Protein AF-A0A2V6VBC9-F1 (afdb_monomer_lite)

Foldseek 3Di:
DCPDQDQKEKEADFKAAADDDPPDDPQQCLCPPPDGMATAPRVLRVLLCVVCVVVPDPYHYDHHDHHGCQPVVVQCVVAPPHRGPHDIDMDGRPDDPPHDDPLVVVSSVVSSVVSCVVDPDDDDDDDGDDDAADPPVRVVQHPHGDVVVVVVVVVCVVVVVPDDPPD

pLDDT: mean 88.8, std 13.04, range [34.94, 98.56]

Structure (mmCIF, N/CA/C/O backbone):
data_AF-A0A2V6VBC9-F1
#
_entry.id   AF-A0A2V6VBC9-F1
#
loop_
_atom_site.group_PDB
_atom_site.id
_atom_site.type_symbol
_atom_site.label_atom_id
_atom_site.label_alt_id
_atom_site.label_comp_id
_atom_site.label_asym_id
_atom_site.label_entity_id
_atom_site.label_seq_id
_atom_site.pdbx_PDB_ins_code
_atom_site.Cartn_x
_atom_site.Cartn_y
_atom_site.Cartn_z
_atom_site.occupancy
_atom_site.B_iso_or_equiv
_atom_site.auth_seq_id
_atom_site.auth_comp_id
_atom_site.auth_asym_id
_atom_site.auth_atom_id
_atom_site.pdbx_PDB_model_num
ATOM 1 N N . SER A 1 1 ? 17.723 3.226 3.557 1.00 45.56 1 SER A N 1
ATOM 2 C CA . SER A 1 1 ? 18.359 1.964 3.155 1.00 45.56 1 SER A CA 1
ATOM 3 C C . SER A 1 1 ? 17.272 0.922 2.944 1.00 45.56 1 SER A C 1
ATOM 5 O O . SER A 1 1 ? 16.311 0.888 3.706 1.00 45.56 1 SER A O 1
ATOM 7 N N . PHE A 1 2 ? 17.362 0.129 1.876 1.00 56.44 2 PHE A N 1
ATOM 8 C CA . PHE A 1 2 ? 16.476 -1.019 1.647 1.00 56.44 2 PHE A CA 1
ATOM 9 C C . PHE A 1 2 ? 17.127 -2.270 2.246 1.00 56.44 2 PHE A C 1
ATOM 11 O O . PHE A 1 2 ? 17.527 -3.177 1.525 1.00 56.44 2 PHE A O 1
ATOM 18 N N . ASP A 1 3 ? 17.289 -2.294 3.571 1.00 75.56 3 ASP A N 1
ATOM 19 C CA . ASP A 1 3 ? 17.976 -3.404 4.256 1.00 75.56 3 ASP A CA 1
ATOM 20 C C . ASP A 1 3 ? 17.108 -4.673 4.320 1.00 75.56 3 ASP A C 1
ATOM 22 O O . ASP A 1 3 ? 17.609 -5.775 4.530 1.00 75.56 3 ASP A O 1
ATOM 26 N N . ALA A 1 4 ? 15.798 -4.526 4.103 1.00 84.12 4 ALA A N 1
ATOM 27 C CA . ALA A 1 4 ? 14.847 -5.618 3.967 1.00 84.12 4 ALA A CA 1
ATOM 28 C C . ALA A 1 4 ? 13.796 -5.270 2.905 1.00 84.12 4 ALA A C 1
ATOM 30 O O . ALA A 1 4 ? 13.238 -4.172 2.915 1.00 84.12 4 ALA A O 1
ATOM 31 N N . VAL A 1 5 ? 13.505 -6.220 2.012 1.00 89.94 5 VAL A N 1
ATOM 32 C CA . VAL A 1 5 ? 12.533 -6.057 0.916 1.00 89.94 5 VAL A CA 1
ATOM 33 C C . VAL A 1 5 ? 11.477 -7.169 1.001 1.00 89.94 5 VAL A C 1
ATOM 35 O O . VAL A 1 5 ? 11.545 -8.156 0.268 1.00 89.94 5 VAL A O 1
ATOM 38 N N . PRO A 1 6 ? 10.526 -7.077 1.947 1.00 93.88 6 PRO A N 1
ATOM 39 C CA . PRO A 1 6 ? 9.457 -8.063 2.082 1.00 93.88 6 PRO A CA 1
ATOM 40 C C . PRO A 1 6 ? 8.500 -8.013 0.888 1.00 93.88 6 PRO A C 1
ATOM 42 O O . PRO A 1 6 ? 8.216 -6.940 0.361 1.00 93.88 6 PRO A O 1
ATOM 45 N N . ALA A 1 7 ? 7.938 -9.162 0.501 1.00 95.88 7 ALA A N 1
ATOM 46 C CA . ALA A 1 7 ? 6.980 -9.225 -0.604 1.00 95.88 7 ALA A CA 1
ATOM 47 C C . ALA A 1 7 ? 5.731 -8.358 -0.353 1.00 95.88 7 ALA A C 1
ATOM 49 O O . ALA A 1 7 ? 5.266 -7.669 -1.259 1.00 95.88 7 ALA A O 1
ATOM 50 N N . LEU A 1 8 ? 5.207 -8.400 0.877 1.00 97.06 8 LEU A N 1
ATOM 51 C CA . LEU A 1 8 ? 4.023 -7.678 1.345 1.00 97.06 8 LEU A CA 1
ATOM 52 C C . LEU A 1 8 ? 4.282 -7.217 2.787 1.00 97.06 8 LEU A C 1
ATOM 54 O O . LEU A 1 8 ? 4.705 -8.027 3.617 1.00 97.06 8 LEU A O 1
ATOM 58 N N . CYS A 1 9 ? 4.067 -5.937 3.095 1.00 96.81 9 CYS A N 1
ATOM 59 C CA . CYS A 1 9 ? 4.416 -5.373 4.403 1.00 96.81 9 CYS A CA 1
ATOM 60 C C . CYS A 1 9 ? 3.429 -4.304 4.869 1.00 96.81 9 CYS A C 1
ATOM 62 O O . CYS A 1 9 ? 3.120 -3.393 4.112 1.00 96.81 9 CYS A O 1
ATOM 64 N N . GLY A 1 10 ? 2.999 -4.359 6.131 1.00 97.25 10 GLY A N 1
ATOM 65 C CA . GLY A 1 10 ? 2.172 -3.328 6.766 1.00 97.25 10 GLY A CA 1
ATOM 66 C C . GLY A 1 10 ? 2.965 -2.400 7.694 1.00 97.25 10 GLY A C 1
ATOM 67 O O . GLY A 1 10 ? 3.912 -2.825 8.364 1.00 97.25 10 GLY A O 1
ATOM 68 N N . ARG A 1 11 ? 2.572 -1.122 7.775 1.00 96.31 11 ARG A N 1
ATOM 69 C CA . ARG A 1 11 ? 3.070 -0.192 8.806 1.00 96.31 11 ARG A CA 1
ATOM 70 C C . ARG A 1 11 ? 2.278 -0.368 10.100 1.00 96.31 11 ARG A C 1
ATOM 72 O O . ARG A 1 11 ? 1.061 -0.231 10.086 1.00 96.31 11 ARG A O 1
ATOM 79 N N . VAL A 1 12 ? 2.971 -0.558 11.219 1.00 95.56 12 VAL A N 1
ATOM 80 C CA . VAL A 1 12 ? 2.365 -0.675 12.565 1.00 95.56 12 VAL A CA 1
ATOM 81 C C . VAL A 1 12 ? 2.749 0.489 13.482 1.00 95.56 12 VAL A C 1
ATOM 83 O O . VAL A 1 12 ? 3.687 1.226 13.200 1.00 95.56 12 VAL A O 1
ATOM 86 N N . GLY A 1 13 ? 2.065 0.700 14.602 1.00 95.94 13 GLY A N 1
ATOM 87 C CA . GLY A 1 13 ? 2.270 1.894 15.426 1.00 95.94 13 GLY A CA 1
ATOM 88 C C . GLY A 1 13 ? 1.303 3.027 15.087 1.00 95.94 13 GLY A C 1
ATOM 89 O O . GLY A 1 13 ? 0.583 2.994 14.097 1.00 95.94 13 GLY A O 1
ATOM 90 N N . ARG A 1 14 ? 1.308 4.070 15.920 1.00 96.62 14 ARG A N 1
ATOM 91 C CA . ARG A 1 14 ? 0.307 5.156 15.882 1.00 96.62 14 ARG A CA 1
ATOM 92 C C . ARG A 1 14 ? 0.598 6.283 14.899 1.00 96.62 14 ARG A C 1
ATOM 94 O O . ARG A 1 14 ? -0.250 7.140 14.657 1.00 96.62 14 ARG A O 1
ATOM 101 N N . SER A 1 15 ? 1.818 6.343 14.376 1.00 96.50 15 SER A N 1
ATOM 102 C CA . SER A 1 15 ? 2.204 7.369 13.412 1.00 96.50 15 SER A CA 1
ATOM 103 C C . SER A 1 15 ? 3.404 6.950 12.580 1.00 96.50 15 SER A C 1
ATOM 105 O O . SER A 1 15 ? 4.240 6.157 13.017 1.00 96.50 15 SER A O 1
ATOM 107 N N . VAL A 1 16 ? 3.521 7.548 11.400 1.00 95.88 16 VAL A N 1
ATOM 108 C CA . VAL A 1 16 ? 4.605 7.302 10.452 1.00 95.88 16 VAL A CA 1
ATOM 109 C C . VAL A 1 16 ? 5.195 8.621 9.977 1.00 95.88 16 VAL A C 1
ATOM 111 O O . VAL A 1 16 ? 4.476 9.605 9.815 1.00 95.88 16 VAL A O 1
ATOM 114 N N . LYS A 1 17 ? 6.517 8.654 9.804 1.00 94.56 17 LYS A N 1
ATOM 115 C CA . LYS A 1 17 ? 7.214 9.813 9.248 1.00 94.56 17 LYS A CA 1
ATOM 116 C C . LYS A 1 17 ? 7.177 9.757 7.724 1.00 94.56 17 LYS A C 1
ATOM 118 O O . LYS A 1 17 ? 7.267 8.664 7.163 1.00 94.56 17 LYS A O 1
ATOM 123 N N . ARG A 1 18 ? 7.113 10.909 7.060 1.00 92.38 18 ARG A N 1
ATOM 124 C CA . ARG A 1 18 ? 7.494 10.971 5.646 1.00 92.38 18 ARG A CA 1
ATOM 125 C C . ARG A 1 18 ? 8.981 10.669 5.498 1.00 92.38 18 ARG A C 1
ATOM 127 O O . ARG A 1 18 ? 9.761 10.851 6.436 1.00 92.38 18 ARG A O 1
ATOM 134 N N . MET A 1 19 ? 9.366 10.222 4.319 1.00 88.75 19 MET A N 1
ATOM 135 C CA . MET A 1 19 ? 10.758 10.059 3.963 1.00 88.75 19 MET A CA 1
ATOM 136 C C . MET A 1 19 ? 11.418 11.439 3.862 1.00 88.75 19 MET A C 1
ATOM 138 O O . MET A 1 19 ? 10.831 12.395 3.349 1.00 88.75 19 MET A O 1
ATOM 142 N N . VAL A 1 20 ? 12.628 11.532 4.404 1.00 80.12 20 VAL A N 1
ATOM 143 C CA . VAL A 1 20 ? 13.529 12.677 4.271 1.00 80.12 20 VAL A CA 1
ATOM 144 C C . VAL A 1 20 ? 14.830 12.096 3.733 1.00 80.12 20 VAL A C 1
ATOM 146 O O . VAL A 1 20 ? 15.374 11.175 4.343 1.00 80.12 20 VAL A O 1
ATOM 149 N N . GLN A 1 21 ? 15.279 12.565 2.574 1.00 67.44 21 GLN A N 1
ATOM 150 C CA . GLN A 1 21 ? 16.561 12.186 1.986 1.00 67.44 21 GLN A CA 1
ATOM 151 C C . GLN A 1 21 ? 17.348 13.461 1.697 1.00 67.44 21 GLN A C 1
ATOM 153 O O . GLN A 1 21 ? 16.812 14.377 1.077 1.00 67.44 21 GLN A O 1
ATOM 158 N N . ASP A 1 22 ? 18.599 13.512 2.152 1.00 56.56 22 ASP A N 1
ATOM 159 C CA . ASP A 1 22 ? 19.458 14.693 2.001 1.00 56.56 22 ASP A CA 1
ATOM 160 C C . ASP A 1 22 ? 19.948 14.883 0.544 1.00 56.56 22 ASP A C 1
ATOM 162 O O . ASP A 1 22 ? 20.203 16.012 0.133 1.00 56.56 22 ASP A O 1
ATOM 166 N N . ASP A 1 23 ? 19.975 13.807 -0.262 1.00 58.34 23 ASP A N 1
ATOM 167 C CA . ASP A 1 23 ? 20.439 13.777 -1.668 1.00 58.34 23 ASP A CA 1
ATOM 168 C C . ASP A 1 23 ? 19.334 13.359 -2.663 1.00 58.34 23 ASP A C 1
ATOM 170 O O . ASP A 1 23 ? 19.585 12.695 -3.673 1.00 58.34 23 ASP A O 1
ATOM 174 N N . ALA A 1 24 ? 18.077 13.670 -2.349 1.00 53.34 24 ALA A N 1
ATOM 175 C CA . ALA A 1 24 ? 16.939 13.107 -3.064 1.00 53.34 24 ALA A CA 1
ATOM 176 C C . ALA A 1 24 ? 16.912 13.508 -4.558 1.00 53.34 24 ALA A C 1
ATOM 178 O O . ALA A 1 24 ? 16.954 14.689 -4.912 1.00 53.34 24 ALA A O 1
ATOM 179 N N . ILE A 1 25 ? 16.811 12.513 -5.446 1.00 54.31 25 ILE A N 1
ATOM 180 C CA . ILE A 1 25 ? 16.550 12.712 -6.881 1.00 54.31 25 ILE A CA 1
ATOM 181 C C . ILE A 1 25 ? 15.160 13.376 -7.023 1.00 54.31 25 ILE A C 1
ATOM 183 O O . ILE A 1 25 ? 14.290 13.143 -6.188 1.00 54.31 25 ILE A O 1
ATOM 187 N N . GLU A 1 26 ? 14.945 14.193 -8.066 1.00 56.22 26 GLU A N 1
ATOM 188 C CA . GLU A 1 26 ? 13.768 15.061 -8.346 1.00 56.22 26 GLU A CA 1
ATOM 189 C C . GLU A 1 26 ? 12.371 14.563 -7.884 1.00 56.22 26 GLU A C 1
ATOM 191 O O . GLU A 1 26 ? 11.512 15.387 -7.578 1.00 56.22 26 GLU A O 1
ATOM 196 N N . PHE A 1 27 ? 12.125 13.253 -7.788 1.00 57.03 27 PHE A N 1
ATOM 197 C CA . PHE A 1 27 ? 10.855 12.673 -7.329 1.00 57.03 27 PHE A CA 1
ATOM 198 C C . PHE A 1 27 ? 10.489 12.994 -5.873 1.00 57.03 27 PHE A C 1
ATOM 200 O O . PHE A 1 27 ? 9.308 13.156 -5.569 1.00 57.03 27 PHE A O 1
ATOM 207 N N . ASP A 1 28 ? 11.460 13.136 -4.974 1.00 58.31 28 ASP A N 1
ATOM 208 C CA . ASP A 1 28 ? 11.163 13.341 -3.550 1.00 58.31 28 ASP A CA 1
ATOM 209 C C . ASP A 1 28 ? 10.961 14.816 -3.176 1.00 58.31 28 ASP A C 1
ATOM 211 O O . ASP A 1 28 ? 10.375 15.097 -2.130 1.00 58.31 28 ASP A O 1
ATOM 215 N N . ARG A 1 29 ? 11.304 15.765 -4.065 1.00 67.06 29 ARG A N 1
ATOM 216 C CA . ARG A 1 29 ? 10.859 17.169 -3.940 1.00 67.06 29 ARG A CA 1
ATOM 217 C C . ARG A 1 29 ? 9.339 17.296 -3.937 1.00 67.06 29 ARG A C 1
ATOM 219 O O . ARG A 1 29 ? 8.802 18.260 -3.403 1.00 67.06 29 ARG A O 1
ATOM 226 N N . ALA A 1 30 ? 8.624 16.307 -4.481 1.00 71.06 30 ALA A N 1
ATOM 227 C CA . ALA A 1 30 ? 7.168 16.243 -4.387 1.00 71.06 30 ALA A CA 1
ATOM 228 C C . ALA A 1 30 ? 6.658 16.165 -2.932 1.00 71.06 30 ALA A C 1
ATOM 230 O O . ALA A 1 30 ? 5.465 16.354 -2.693 1.00 71.06 30 ALA A O 1
ATOM 231 N N . LEU A 1 31 ? 7.540 15.875 -1.968 1.00 78.00 31 LEU A N 1
ATOM 232 C CA . LEU A 1 31 ? 7.230 15.837 -0.542 1.00 78.00 31 LEU A CA 1
ATOM 233 C C . LEU A 1 31 ? 7.523 17.157 0.184 1.00 78.00 31 LEU A C 1
ATOM 235 O O . LEU A 1 31 ? 7.193 17.278 1.369 1.00 78.00 31 LEU A O 1
ATOM 239 N N . ASP A 1 32 ? 8.143 18.130 -0.482 1.00 81.50 32 ASP A N 1
ATOM 240 C CA . ASP A 1 32 ? 8.495 19.403 0.136 1.00 81.50 32 ASP A CA 1
ATOM 241 C C . ASP A 1 32 ? 7.234 20.173 0.545 1.00 81.50 32 ASP A C 1
ATOM 243 O O . ASP A 1 32 ? 6.245 20.248 -0.181 1.00 81.50 32 ASP A O 1
ATOM 247 N N . GLY A 1 33 ? 7.251 20.720 1.762 1.00 83.94 33 GLY A N 1
ATOM 248 C CA . GLY A 1 33 ? 6.098 21.405 2.354 1.00 83.94 33 GLY A CA 1
ATOM 249 C C . GLY A 1 33 ? 5.016 20.481 2.923 1.00 83.94 33 GLY A C 1
ATOM 250 O O . GLY A 1 33 ? 4.125 20.966 3.618 1.00 83.94 33 GLY A O 1
ATOM 251 N N . LEU A 1 34 ? 5.098 19.162 2.709 1.00 88.88 34 LEU A N 1
ATOM 252 C CA . LEU A 1 34 ? 4.162 18.220 3.322 1.00 88.88 34 LEU A CA 1
ATOM 253 C C . LEU A 1 34 ? 4.467 17.989 4.815 1.00 88.88 34 LEU A C 1
ATOM 255 O O . LEU A 1 34 ? 5.633 18.040 5.230 1.00 88.88 34 LEU A O 1
ATOM 259 N N . PRO A 1 35 ? 3.444 17.650 5.629 1.00 91.31 35 PRO A N 1
ATOM 260 C CA . PRO A 1 35 ? 3.630 17.274 7.026 1.00 91.31 35 PRO A CA 1
ATOM 261 C C . PRO A 1 35 ? 4.703 16.197 7.225 1.00 91.31 35 PRO A C 1
ATOM 263 O O . PRO A 1 35 ? 4.759 15.202 6.501 1.00 91.31 35 PRO A O 1
ATOM 266 N N . GLU A 1 36 ? 5.531 16.353 8.260 1.00 91.62 36 GLU A N 1
ATOM 267 C CA . GLU A 1 36 ? 6.587 15.381 8.577 1.00 91.62 36 GLU A CA 1
ATOM 268 C C . GLU A 1 36 ? 6.049 14.037 9.078 1.00 91.62 36 GLU A C 1
ATOM 270 O O . GLU A 1 36 ? 6.735 13.016 8.991 1.00 91.62 36 GLU A O 1
ATOM 275 N N . ARG A 1 37 ? 4.841 14.029 9.649 1.00 94.75 37 ARG A N 1
ATOM 276 C CA . ARG A 1 37 ? 4.254 12.870 10.319 1.00 94.75 37 ARG A CA 1
ATOM 277 C C . ARG A 1 37 ? 2.769 12.756 10.016 1.00 94.75 37 ARG A C 1
ATOM 279 O O . ARG A 1 37 ? 2.043 13.742 10.086 1.00 94.75 37 ARG A O 1
ATOM 286 N N . TYR A 1 38 ? 2.330 11.525 9.786 1.00 96.31 38 TYR A N 1
ATOM 287 C CA . TYR A 1 38 ? 0.940 11.172 9.522 1.00 96.31 38 TYR A CA 1
ATOM 288 C C . TYR A 1 38 ? 0.416 10.208 10.593 1.00 96.31 38 TYR A C 1
ATOM 290 O O . TYR A 1 38 ? 1.180 9.355 11.071 1.00 96.31 38 TYR A O 1
ATOM 298 N N . PRO A 1 39 ? -0.865 10.327 10.990 1.00 97.44 39 PRO A N 1
ATOM 299 C CA . PRO A 1 39 ? -1.499 9.351 11.867 1.00 97.44 39 PRO A CA 1
ATOM 300 C C . PRO A 1 39 ? -1.626 7.999 11.157 1.00 97.44 39 PRO A C 1
ATOM 302 O O . PRO A 1 39 ? -1.895 7.943 9.958 1.00 97.44 39 PRO A O 1
ATOM 305 N N . VAL A 1 40 ? -1.454 6.910 11.906 1.00 98.12 40 VAL A N 1
ATOM 306 C CA . VAL A 1 40 ? -1.651 5.537 11.417 1.00 98.12 40 VAL A CA 1
ATOM 307 C C . VAL A 1 40 ? -2.782 4.884 12.198 1.00 98.12 40 VAL A C 1
ATOM 309 O O . VAL A 1 40 ? -2.869 5.034 13.418 1.00 98.12 40 VAL A O 1
ATOM 312 N N . HIS A 1 41 ? -3.649 4.157 11.496 1.00 98.19 41 HIS A N 1
ATOM 313 C CA . HIS A 1 41 ? -4.719 3.385 12.110 1.00 98.19 41 HIS A CA 1
ATOM 314 C C . HIS A 1 41 ? -4.195 2.030 12.608 1.00 98.19 41 HIS A C 1
ATOM 316 O O . HIS A 1 41 ? -4.401 0.996 11.975 1.00 98.19 41 HIS A O 1
ATOM 322 N N . GLU A 1 42 ? -3.536 2.035 13.765 1.00 97.12 42 GLU A N 1
ATOM 323 C CA . GLU A 1 42 ? -2.851 0.861 14.321 1.00 97.12 42 GLU A CA 1
ATOM 324 C C . GLU A 1 42 ? -3.756 -0.374 14.467 1.00 97.12 42 GLU A C 1
ATOM 326 O O . GLU A 1 42 ? -3.362 -1.452 14.035 1.00 97.12 42 GLU A O 1
ATOM 331 N N . ASP A 1 43 ? -4.987 -0.225 14.971 1.00 98.12 43 ASP A N 1
ATOM 332 C CA . ASP A 1 43 ? -5.878 -1.379 15.186 1.00 98.12 43 ASP A CA 1
ATOM 333 C C . ASP A 1 43 ? -6.258 -2.093 13.877 1.00 98.12 43 ASP A C 1
ATOM 335 O O . ASP A 1 43 ? -6.272 -3.319 13.818 1.00 98.12 43 ASP A O 1
ATOM 339 N N . LEU A 1 44 ? -6.519 -1.339 12.802 1.00 98.56 44 LEU A N 1
ATOM 340 C CA . LEU A 1 44 ? -6.820 -1.897 11.482 1.00 98.56 44 LEU A CA 1
ATOM 341 C C . LEU A 1 44 ? -5.565 -2.508 10.848 1.00 98.56 44 LEU A C 1
ATOM 343 O O . LEU A 1 44 ? -5.643 -3.580 10.251 1.00 98.56 44 LEU A O 1
ATOM 347 N N . ALA A 1 45 ? -4.403 -1.864 10.997 1.00 98.31 45 ALA A N 1
ATOM 348 C CA . ALA A 1 45 ? -3.139 -2.424 10.526 1.00 98.31 45 ALA A CA 1
ATOM 349 C C . ALA A 1 45 ? -2.839 -3.770 11.208 1.00 98.31 45 ALA A C 1
ATOM 351 O O . ALA A 1 45 ? -2.556 -4.752 10.524 1.00 98.31 45 ALA A O 1
ATOM 352 N N . ASN A 1 46 ? -2.974 -3.837 12.535 1.00 98.06 46 ASN A N 1
ATOM 353 C CA . ASN A 1 46 ? -2.778 -5.066 13.300 1.00 98.06 46 ASN A CA 1
ATOM 354 C C . ASN A 1 46 ? -3.814 -6.128 12.925 1.00 98.06 46 ASN A C 1
ATOM 356 O O . ASN A 1 46 ? -3.431 -7.264 12.678 1.00 98.06 46 ASN A O 1
ATOM 360 N N . ALA A 1 47 ? -5.090 -5.764 12.760 1.00 98.38 47 ALA A N 1
ATOM 361 C CA . ALA A 1 47 ? -6.118 -6.708 12.327 1.00 98.38 47 ALA A CA 1
ATOM 362 C C . ALA A 1 47 ? -5.802 -7.334 10.957 1.00 98.38 47 ALA A C 1
ATOM 364 O O . ALA A 1 47 ? -5.944 -8.545 10.792 1.00 98.38 47 ALA A O 1
ATOM 365 N N . ILE A 1 48 ? -5.323 -6.546 9.985 1.00 98.56 48 ILE A N 1
ATOM 366 C CA . ILE A 1 48 ? -4.901 -7.063 8.671 1.00 98.56 48 ILE A CA 1
ATOM 367 C C . ILE A 1 48 ? -3.759 -8.073 8.824 1.00 98.56 48 ILE A C 1
ATOM 369 O O . ILE A 1 48 ? -3.790 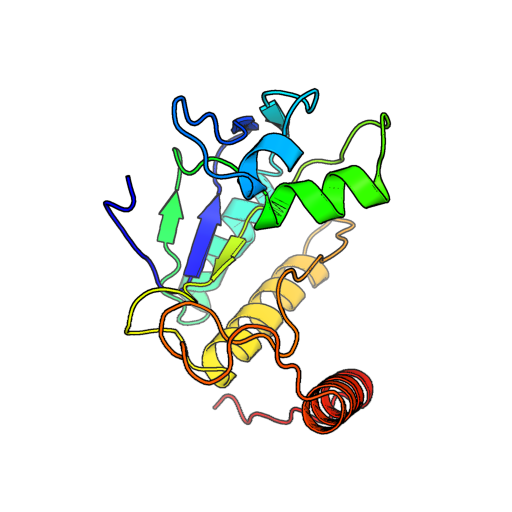-9.128 8.186 1.00 98.56 48 ILE A O 1
ATOM 373 N N . LEU A 1 49 ? -2.765 -7.755 9.656 1.00 98.38 49 LEU A N 1
ATOM 374 C CA . LEU A 1 49 ? -1.579 -8.585 9.865 1.00 98.38 49 LEU A CA 1
ATOM 375 C C . LEU A 1 49 ? -1.904 -9.878 10.624 1.00 98.38 49 LEU A C 1
ATOM 377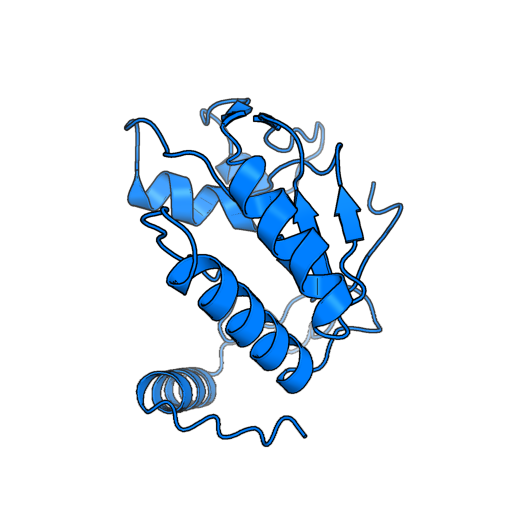 O O . LEU A 1 49 ? -1.573 -10.966 10.157 1.00 98.38 49 LEU A O 1
ATOM 381 N N . GLU A 1 50 ? -2.600 -9.772 11.754 1.00 97.88 50 GLU A N 1
ATOM 382 C CA . GLU A 1 50 ? -2.961 -10.894 12.624 1.00 97.88 50 GLU A CA 1
ATOM 383 C C . GLU A 1 50 ? -3.911 -11.867 11.923 1.00 97.88 50 GLU A C 1
ATOM 385 O O . GLU A 1 50 ? -3.659 -13.071 11.885 1.00 97.88 50 GLU A O 1
ATOM 390 N N . GLN A 1 51 ? -4.968 -11.358 11.281 1.00 98.31 51 GLN A N 1
ATOM 391 C CA . GLN A 1 51 ? -5.875 -12.210 10.508 1.00 98.31 51 GLN A CA 1
ATOM 392 C C . GLN A 1 51 ? -5.187 -12.780 9.258 1.00 98.31 51 GLN A C 1
ATOM 394 O O . GLN A 1 51 ? -5.570 -13.847 8.779 1.00 98.31 51 GLN A O 1
ATOM 399 N N . GLY A 1 52 ? -4.154 -12.104 8.741 1.00 97.94 52 GLY A N 1
ATOM 400 C CA . GLY A 1 52 ? -3.342 -12.572 7.617 1.00 97.94 52 GLY A CA 1
ATOM 401 C C . GLY A 1 52 ? -2.649 -13.900 7.905 1.00 97.94 52 GLY A C 1
ATOM 402 O O . GLY A 1 52 ? -2.665 -14.790 7.054 1.00 97.94 52 GLY A O 1
ATOM 403 N N . MET A 1 53 ? -2.150 -14.083 9.131 1.00 96.50 53 MET A N 1
ATOM 404 C CA . MET A 1 53 ? -1.554 -15.351 9.566 1.00 96.50 53 MET A CA 1
ATOM 405 C C . MET A 1 53 ? -2.544 -16.517 9.465 1.00 96.50 53 MET A C 1
ATOM 407 O O . MET A 1 53 ? -2.180 -17.611 9.037 1.00 96.50 53 MET A O 1
ATOM 411 N N . HIS A 1 54 ? -3.817 -16.284 9.798 1.00 95.81 54 HIS A N 1
ATOM 412 C CA . HIS A 1 54 ? -4.878 -17.289 9.667 1.00 95.81 54 HIS A CA 1
ATOM 413 C C . HIS A 1 54 ? -5.304 -17.532 8.212 1.00 95.81 54 HIS A C 1
ATOM 415 O O . HIS A 1 54 ? -5.824 -18.598 7.892 1.00 95.81 54 HIS A O 1
ATOM 421 N N . ALA A 1 55 ? -5.053 -16.567 7.328 1.00 96.38 55 ALA A N 1
ATOM 422 C CA . ALA A 1 55 ? -5.352 -16.624 5.901 1.00 96.38 55 ALA A CA 1
ATOM 423 C C . ALA A 1 55 ? -4.146 -17.063 5.041 1.00 96.38 55 ALA A C 1
ATOM 425 O O . ALA A 1 55 ? -4.142 -16.837 3.830 1.00 96.38 55 ALA A O 1
ATOM 426 N N . ALA A 1 56 ? -3.132 -17.692 5.650 1.00 96.06 56 ALA A N 1
ATOM 427 C CA . ALA A 1 56 ? -1.914 -18.168 4.986 1.00 96.06 56 ALA A CA 1
ATOM 428 C C . ALA A 1 56 ? -1.110 -17.057 4.275 1.00 96.06 56 ALA A C 1
ATOM 430 O O . ALA A 1 56 ? -0.560 -17.251 3.179 1.00 96.06 56 ALA A O 1
ATOM 431 N N . PHE A 1 57 ? -1.037 -15.879 4.901 1.00 97.81 57 PHE A N 1
ATOM 432 C CA . PHE A 1 57 ? -0.139 -14.796 4.515 1.00 97.81 57 PHE A CA 1
ATOM 433 C C . PHE A 1 57 ? 0.969 -14.580 5.540 1.00 97.81 57 PHE A C 1
ATOM 435 O O . PHE A 1 57 ? 0.707 -14.304 6.705 1.00 97.81 57 PHE A O 1
ATOM 442 N N . ASP A 1 58 ? 2.205 -14.579 5.050 1.00 96.56 58 ASP A N 1
ATOM 443 C CA . ASP A 1 58 ? 3.392 -14.176 5.800 1.00 96.56 58 ASP A CA 1
ATOM 444 C C . ASP A 1 58 ? 3.669 -12.684 5.559 1.00 96.56 58 ASP A C 1
ATOM 446 O O . ASP A 1 58 ? 4.592 -12.301 4.834 1.00 96.56 58 ASP A O 1
ATOM 450 N N . PHE A 1 59 ? 2.806 -11.815 6.091 1.00 97.50 59 PHE A N 1
ATOM 451 C CA . PHE A 1 59 ? 3.022 -10.371 5.994 1.00 97.50 59 PHE A CA 1
ATOM 452 C C . PHE A 1 59 ? 4.167 -9.930 6.904 1.00 97.50 59 PHE A C 1
ATOM 454 O O . PHE A 1 59 ? 4.225 -10.293 8.078 1.00 97.50 59 PHE A O 1
ATOM 461 N N . ALA A 1 60 ? 5.046 -9.074 6.388 1.00 96.75 60 ALA A N 1
ATOM 462 C CA . ALA A 1 60 ? 5.986 -8.361 7.237 1.00 96.75 60 ALA A CA 1
ATOM 463 C C . ALA A 1 60 ? 5.299 -7.178 7.937 1.00 96.75 60 ALA A C 1
ATOM 465 O O . ALA A 1 60 ? 4.346 -6.586 7.423 1.00 96.75 60 ALA A O 1
ATOM 466 N N . ALA A 1 61 ? 5.829 -6.792 9.093 1.00 96.31 61 ALA A N 1
ATOM 467 C CA . ALA A 1 61 ? 5.443 -5.578 9.797 1.00 96.31 61 ALA A CA 1
ATOM 468 C C . ALA A 1 61 ? 6.658 -4.661 9.941 1.00 96.31 61 ALA A C 1
ATOM 470 O O . ALA A 1 61 ? 7.759 -5.123 10.248 1.00 96.31 61 ALA A O 1
ATOM 471 N N . SER A 1 62 ? 6.463 -3.357 9.742 1.00 94.94 62 SER A N 1
ATOM 472 C CA . SER A 1 62 ? 7.524 -2.365 9.916 1.00 94.94 62 SER A CA 1
ATOM 473 C C . SER A 1 62 ? 7.133 -1.256 10.888 1.00 94.94 62 SER A C 1
ATOM 475 O O . SER A 1 62 ? 6.077 -0.626 10.757 1.00 94.94 62 SER A O 1
ATOM 477 N N . TRP A 1 63 ? 8.040 -0.974 11.830 1.00 93.25 63 TRP A N 1
ATOM 478 C CA . TRP A 1 63 ? 7.976 0.154 12.769 1.00 93.25 63 TRP A CA 1
ATOM 479 C C . TRP A 1 63 ? 8.696 1.406 12.265 1.00 93.25 63 TRP A C 1
ATOM 481 O O . TRP A 1 63 ? 8.499 2.493 12.812 1.00 93.25 63 TRP A O 1
ATOM 491 N N . SER A 1 64 ? 9.547 1.266 11.251 1.00 90.69 64 SER A N 1
ATOM 492 C CA . SER A 1 64 ? 10.509 2.297 10.857 1.00 90.69 64 SER A CA 1
ATOM 493 C C . SER A 1 64 ? 10.376 2.749 9.407 1.00 90.69 64 SER A C 1
ATOM 495 O O . SER A 1 64 ? 10.857 3.837 9.102 1.00 90.69 64 SER A O 1
ATOM 497 N N . ALA A 1 65 ? 9.705 1.981 8.539 1.00 91.81 65 ALA A N 1
ATOM 498 C CA . ALA A 1 65 ? 9.525 2.349 7.137 1.00 91.81 65 ALA A CA 1
ATOM 499 C C . ALA A 1 65 ? 8.816 3.717 7.022 1.00 91.81 65 ALA A C 1
ATOM 501 O O . ALA A 1 65 ? 7.707 3.874 7.557 1.00 91.81 65 ALA A O 1
ATOM 502 N N . PRO A 1 66 ? 9.452 4.721 6.391 1.00 93.00 66 PRO A N 1
ATOM 503 C CA . PRO A 1 66 ? 8.838 6.020 6.160 1.00 93.00 66 PRO A CA 1
ATOM 504 C C . PRO A 1 66 ? 7.920 5.994 4.928 1.00 93.00 66 PRO A C 1
ATOM 506 O O . PRO A 1 66 ? 8.008 5.089 4.101 1.00 93.00 66 PRO A O 1
ATOM 509 N N . LEU A 1 67 ? 7.048 6.998 4.796 1.00 93.50 67 LEU A N 1
ATOM 510 C CA . LEU A 1 67 ? 6.225 7.193 3.595 1.00 93.50 67 LEU A 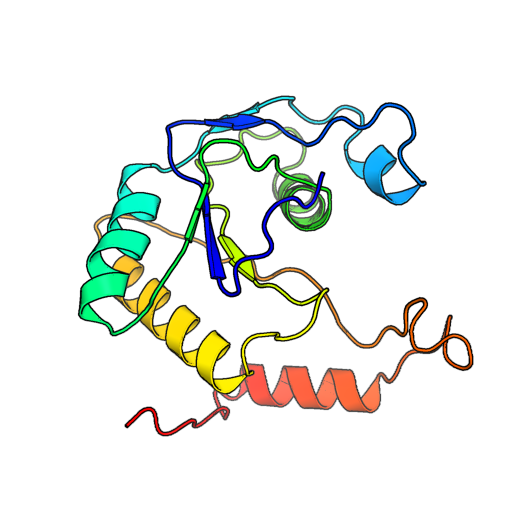CA 1
ATOM 511 C C . LEU A 1 67 ? 6.969 8.022 2.551 1.00 93.50 67 LEU A C 1
ATOM 513 O O . LEU A 1 67 ? 7.325 9.167 2.825 1.00 93.50 67 LEU A O 1
ATOM 517 N N . ASP A 1 68 ? 7.162 7.466 1.365 1.00 91.06 68 ASP A N 1
ATOM 518 C CA . ASP A 1 68 ? 7.725 8.165 0.210 1.00 91.06 68 ASP A CA 1
ATOM 519 C C . ASP A 1 68 ? 6.627 8.786 -0.682 1.00 91.06 68 ASP A C 1
ATOM 521 O O . ASP A 1 68 ? 5.441 8.843 -0.326 1.00 91.06 68 ASP A O 1
ATOM 525 N N . HIS A 1 69 ? 7.030 9.271 -1.857 1.00 89.31 69 HIS A N 1
ATOM 526 C CA . HIS A 1 69 ? 6.138 9.861 -2.854 1.00 89.31 69 HIS A CA 1
ATOM 527 C C . HIS A 1 69 ? 5.065 8.885 -3.360 1.00 89.31 69 HIS A C 1
ATOM 529 O O . HIS A 1 69 ? 3.944 9.314 -3.637 1.00 89.31 69 HIS A O 1
ATOM 535 N N . ALA A 1 70 ? 5.333 7.575 -3.402 1.00 89.88 70 ALA A N 1
ATOM 536 C CA . ALA A 1 70 ? 4.358 6.594 -3.876 1.00 89.88 70 ALA A CA 1
ATOM 537 C C . ALA A 1 70 ? 3.124 6.507 -2.961 1.00 89.88 70 ALA A C 1
ATOM 539 O O . ALA A 1 70 ? 2.037 6.161 -3.429 1.00 89.88 70 ALA A O 1
ATOM 540 N N . PHE A 1 71 ? 3.266 6.867 -1.681 1.00 93.12 71 PHE A N 1
ATOM 541 C CA . PHE A 1 71 ? 2.147 7.009 -0.744 1.00 93.12 71 PHE A CA 1
ATOM 542 C C . PHE A 1 71 ? 1.587 8.428 -0.728 1.00 93.12 71 PHE A C 1
ATOM 544 O O . PHE A 1 71 ? 0.370 8.618 -0.738 1.00 93.12 71 PHE A O 1
ATOM 551 N N . LEU A 1 72 ? 2.464 9.431 -0.652 1.00 92.88 72 LEU A N 1
ATOM 552 C CA . LEU A 1 72 ? 2.051 10.786 -0.300 1.00 92.88 72 LEU A CA 1
ATOM 553 C C . LEU A 1 72 ? 1.548 11.614 -1.483 1.00 92.88 72 LEU A C 1
ATOM 555 O O . LEU A 1 72 ? 0.693 12.462 -1.259 1.00 92.88 72 LEU A O 1
ATOM 559 N N . SER A 1 73 ? 1.975 11.355 -2.722 1.00 91.12 73 SER A N 1
ATOM 560 C CA . SER A 1 73 ? 1.474 12.085 -3.899 1.00 91.12 73 SER A CA 1
ATOM 561 C C . SER A 1 73 ? -0.049 11.974 -4.104 1.00 91.12 73 SER A C 1
ATOM 563 O O . SER A 1 73 ? -0.699 13.006 -4.290 1.00 91.12 73 SER A O 1
ATOM 565 N N . PRO A 1 74 ? -0.681 10.783 -4.055 1.00 92.31 74 PRO A N 1
ATOM 566 C CA . PRO A 1 74 ? -2.139 10.700 -4.162 1.00 92.31 74 PRO A CA 1
ATOM 567 C C . PRO A 1 74 ? -2.846 11.242 -2.918 1.00 92.31 74 PRO A C 1
ATOM 569 O O . PRO A 1 74 ? -3.899 11.865 -3.041 1.00 92.31 74 PRO A O 1
ATOM 572 N N . VAL A 1 75 ? -2.273 11.060 -1.724 1.00 93.19 75 VAL A N 1
ATOM 573 C CA . VAL A 1 75 ? -2.849 11.588 -0.478 1.00 93.19 75 VAL A CA 1
ATOM 574 C C . VAL A 1 75 ? -2.878 13.118 -0.497 1.00 93.19 75 VAL A C 1
ATOM 576 O O . VAL A 1 75 ? -3.928 13.703 -0.230 1.00 93.19 75 VAL A O 1
ATOM 579 N N . SER A 1 76 ? -1.772 13.768 -0.866 1.00 90.31 76 SER A N 1
ATOM 580 C CA . SER A 1 76 ? -1.693 15.229 -0.956 1.00 90.31 76 SER A CA 1
ATOM 581 C C . SER A 1 76 ? -2.603 15.775 -2.053 1.00 90.31 76 SER A C 1
ATOM 583 O O . SER A 1 76 ? -3.292 16.765 -1.831 1.00 90.31 76 SER A O 1
ATOM 585 N N . THR A 1 77 ? -2.703 15.087 -3.193 1.00 91.81 77 THR A N 1
ATOM 586 C CA . THR A 1 77 ? -3.622 15.465 -4.279 1.00 91.81 77 THR A CA 1
ATOM 587 C C . THR A 1 77 ? -5.085 15.416 -3.829 1.00 91.81 77 THR A C 1
ATOM 589 O O . THR A 1 77 ? -5.865 16.313 -4.141 1.00 91.81 77 THR A O 1
ATOM 592 N N . LEU A 1 78 ? -5.479 14.376 -3.086 1.00 93.00 78 LEU A N 1
ATOM 593 C CA . LEU A 1 78 ? -6.859 14.204 -2.631 1.00 93.00 78 LEU A CA 1
ATOM 594 C C . LEU A 1 78 ? -7.222 15.155 -1.491 1.00 93.00 78 LEU A C 1
ATOM 596 O O . LEU A 1 78 ? -8.340 15.670 -1.462 1.00 93.00 78 LEU A O 1
ATOM 600 N N . TYR A 1 79 ? -6.321 15.381 -0.536 1.00 92.25 79 TYR A N 1
ATOM 601 C CA . TYR A 1 79 ? -6.637 16.125 0.685 1.00 92.25 79 TYR A CA 1
ATOM 602 C C . TYR A 1 79 ? -6.200 17.591 0.647 1.00 92.25 79 TYR A C 1
ATOM 604 O O . TYR A 1 79 ? -6.863 18.408 1.292 1.00 92.25 79 TYR A O 1
ATOM 612 N N . GLY A 1 80 ? -5.186 17.952 -0.142 1.00 89.88 80 GLY A N 1
ATOM 613 C CA . GLY A 1 80 ? -4.562 19.274 -0.098 1.00 89.88 80 GLY A CA 1
ATOM 614 C C . GLY A 1 80 ? -4.095 19.590 1.323 1.00 89.88 80 GLY A C 1
ATOM 615 O O . GLY A 1 80 ? -3.484 18.749 1.978 1.00 89.88 80 GLY A O 1
ATOM 616 N N . ASP A 1 81 ? -4.487 20.758 1.832 1.00 87.88 81 ASP A N 1
ATOM 617 C CA . ASP A 1 81 ? -4.165 21.203 3.197 1.00 87.88 81 ASP A CA 1
ATOM 618 C C . ASP A 1 81 ? -5.099 20.626 4.279 1.00 87.88 81 ASP A C 1
ATOM 620 O O . ASP A 1 81 ? -4.981 20.950 5.464 1.00 87.88 81 ASP A O 1
ATOM 624 N N . ARG A 1 82 ? -6.082 19.800 3.900 1.00 92.25 82 ARG A N 1
ATOM 625 C CA . ARG A 1 82 ? -7.033 19.230 4.862 1.00 92.25 82 ARG A CA 1
ATOM 626 C C . ARG A 1 82 ? -6.364 18.145 5.710 1.00 92.25 82 ARG A C 1
ATOM 628 O O . ARG A 1 82 ? -5.506 17.420 5.209 1.00 92.25 82 ARG A O 1
ATOM 635 N N . PRO A 1 83 ? -6.819 17.944 6.961 1.00 91.75 83 PRO A N 1
ATOM 636 C CA . PRO A 1 83 ? -6.349 16.835 7.778 1.00 91.75 83 PRO A CA 1
ATOM 637 C C . PRO A 1 83 ? -6.560 15.489 7.079 1.00 91.75 83 PRO A C 1
ATOM 639 O O . PRO A 1 83 ? -7.683 15.121 6.724 1.00 91.75 83 PRO A O 1
ATOM 642 N N . VAL A 1 84 ? -5.465 14.752 6.909 1.00 95.19 84 VAL A N 1
ATOM 643 C CA . VAL A 1 84 ? -5.471 13.395 6.362 1.00 95.19 84 VAL A CA 1
ATOM 644 C C . VAL A 1 84 ? -5.983 12.433 7.446 1.00 95.19 84 VAL A C 1
ATOM 646 O O . VAL A 1 84 ? -5.493 12.492 8.580 1.00 95.19 84 VAL A O 1
ATOM 649 N N . PRO A 1 85 ? -6.964 11.558 7.151 1.00 96.25 85 PRO A N 1
ATOM 650 C CA . PRO A 1 85 ? -7.412 10.550 8.107 1.00 96.25 85 PRO A CA 1
ATOM 651 C C . PRO A 1 85 ? -6.282 9.556 8.426 1.00 96.25 85 PRO A C 1
ATOM 653 O O . PRO A 1 85 ? -5.333 9.438 7.650 1.00 96.25 85 PRO A O 1
ATOM 656 N N . PRO A 1 86 ? -6.367 8.809 9.541 1.00 97.69 86 PRO A N 1
ATOM 657 C CA . PRO A 1 86 ? -5.384 7.781 9.867 1.00 97.69 86 PRO A CA 1
ATOM 658 C C . PRO A 1 86 ? -5.142 6.820 8.697 1.00 97.69 86 PRO A C 1
ATOM 660 O O . PRO A 1 86 ? -6.077 6.225 8.164 1.00 97.69 86 PRO A O 1
ATOM 663 N N . LEU A 1 87 ? -3.879 6.683 8.301 1.00 97.94 87 LEU A N 1
ATOM 664 C CA . LEU A 1 87 ? -3.465 5.854 7.175 1.00 97.94 87 LEU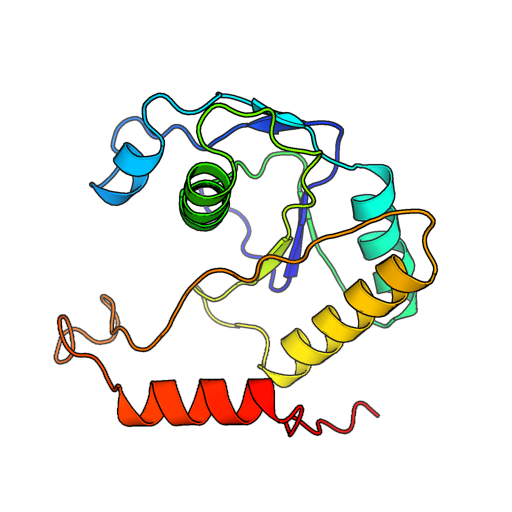 A CA 1
ATOM 665 C C . LEU A 1 87 ? -3.243 4.404 7.614 1.00 97.94 87 LEU A C 1
ATOM 667 O O . LEU A 1 87 ? -2.871 4.140 8.756 1.00 97.94 87 LEU A O 1
ATOM 671 N N . VAL A 1 88 ? -3.362 3.469 6.672 1.00 98.31 88 VAL A N 1
ATOM 672 C CA . VAL A 1 88 ? -2.820 2.107 6.805 1.00 98.31 88 VAL A CA 1
ATOM 673 C C . VAL A 1 88 ? -1.869 1.860 5.636 1.00 98.31 88 VAL A C 1
ATOM 675 O O . VAL A 1 88 ? -2.285 1.354 4.596 1.00 98.31 88 VAL A O 1
ATOM 678 N N . PRO A 1 89 ? -0.601 2.290 5.753 1.00 97.62 89 PRO A N 1
ATOM 679 C CA . PRO A 1 89 ? 0.381 2.071 4.703 1.00 97.62 89 PRO A CA 1
ATOM 680 C C . PRO A 1 89 ? 0.696 0.582 4.541 1.00 97.62 89 PRO A C 1
ATOM 682 O O . PRO A 1 89 ? 1.025 -0.105 5.515 1.00 97.62 89 PRO A O 1
ATOM 685 N N . PHE A 1 90 ? 0.614 0.105 3.302 1.00 97.56 90 PHE A N 1
ATOM 686 C CA . PHE A 1 90 ? 0.876 -1.279 2.938 1.00 97.56 90 PHE A CA 1
ATOM 687 C C . PHE A 1 90 ? 1.741 -1.319 1.674 1.00 97.56 90 PHE A C 1
ATOM 689 O O . PHE A 1 90 ? 1.344 -0.806 0.630 1.00 97.56 90 PHE A O 1
ATOM 696 N N . TRP A 1 91 ? 2.932 -1.903 1.770 1.00 96.31 91 TRP A N 1
ATOM 697 C CA . TRP A 1 91 ? 3.881 -2.024 0.668 1.00 96.31 91 TRP A CA 1
ATOM 698 C C . TRP A 1 91 ? 3.707 -3.357 -0.049 1.00 96.31 91 TRP A C 1
ATOM 700 O O . TRP A 1 91 ? 3.500 -4.399 0.578 1.00 96.31 91 TRP A O 1
ATOM 710 N N . VAL A 1 92 ? 3.886 -3.313 -1.366 1.00 96.62 92 VAL A N 1
ATOM 711 C CA . VAL A 1 92 ? 4.029 -4.479 -2.235 1.00 96.62 92 VAL A CA 1
ATOM 712 C C . VAL A 1 92 ? 5.376 -4.356 -2.933 1.00 96.62 92 VAL A C 1
ATOM 714 O O . VAL A 1 92 ? 5.639 -3.344 -3.581 1.00 96.62 92 VAL A O 1
ATOM 717 N N . ASN A 1 93 ? 6.242 -5.361 -2.805 1.00 94.31 93 ASN A N 1
ATOM 718 C CA . ASN A 1 93 ? 7.527 -5.353 -3.498 1.00 94.31 93 ASN A CA 1
ATOM 719 C C . ASN A 1 93 ? 7.318 -5.484 -5.012 1.00 94.31 93 ASN A C 1
ATOM 721 O O . ASN A 1 93 ? 7.069 -6.571 -5.522 1.00 94.31 93 ASN A O 1
ATOM 725 N N . CYS A 1 94 ? 7.463 -4.381 -5.735 1.00 90.56 94 CYS A N 1
ATOM 726 C CA . CYS A 1 94 ? 7.478 -4.352 -7.196 1.00 90.56 94 CYS A CA 1
ATOM 727 C C . CYS A 1 94 ? 8.877 -4.081 -7.772 1.00 90.56 94 CYS A C 1
ATOM 729 O O . CYS A 1 94 ? 9.027 -4.010 -8.989 1.00 90.56 94 CYS A O 1
ATOM 731 N N . PHE A 1 95 ? 9.895 -3.937 -6.915 1.00 84.56 95 PHE A N 1
ATOM 732 C CA . PHE A 1 95 ? 11.218 -3.460 -7.310 1.00 84.56 95 PHE A CA 1
ATOM 733 C C . PHE A 1 95 ? 12.222 -4.601 -7.489 1.00 84.56 95 PHE A C 1
ATOM 735 O O . PHE A 1 95 ? 12.756 -4.782 -8.581 1.00 84.56 95 PHE A O 1
ATOM 742 N N . VAL A 1 96 ? 12.446 -5.414 -6.451 1.00 85.31 96 VAL A N 1
ATOM 743 C CA . VAL A 1 96 ? 13.507 -6.437 -6.447 1.00 85.31 96 VAL A CA 1
ATOM 744 C C . VAL A 1 96 ? 12.905 -7.831 -6.560 1.00 85.31 96 VAL A C 1
ATOM 746 O O . VAL A 1 96 ? 11.921 -8.144 -5.897 1.00 85.31 96 VAL A O 1
ATOM 749 N N . ALA A 1 97 ? 13.498 -8.697 -7.378 1.00 86.38 97 ALA A N 1
ATOM 750 C CA . ALA A 1 97 ? 13.083 -10.093 -7.428 1.00 86.38 97 ALA A CA 1
ATOM 751 C C . ALA A 1 97 ? 13.460 -10.840 -6.125 1.00 86.38 97 ALA A C 1
ATOM 753 O O . ALA A 1 97 ? 14.541 -10.599 -5.584 1.00 86.38 97 ALA A O 1
ATOM 754 N N . PRO A 1 98 ? 12.632 -11.791 -5.652 1.00 89.69 98 PRO A N 1
ATOM 755 C CA . PRO A 1 98 ? 11.338 -12.181 -6.216 1.00 89.69 98 PRO A CA 1
ATOM 756 C C . PRO A 1 98 ? 10.197 -11.225 -5.815 1.00 89.69 98 PRO A C 1
ATOM 758 O O . PRO A 1 98 ? 9.994 -10.936 -4.635 1.00 89.69 98 PRO A O 1
ATOM 761 N N . GLN A 1 99 ? 9.406 -10.784 -6.799 1.00 93.62 99 GLN A N 1
ATOM 762 C CA . GLN A 1 99 ? 8.147 -10.066 -6.574 1.00 93.62 99 GLN A CA 1
ATOM 763 C C . GLN A 1 99 ? 6.988 -11.058 -6.338 1.00 93.62 99 GLN A C 1
ATOM 765 O O . GLN A 1 99 ? 6.999 -12.157 -6.904 1.00 93.62 99 GLN A O 1
ATOM 770 N N . PRO A 1 100 ? 5.957 -10.703 -5.546 1.00 96.00 100 PRO A N 1
ATOM 771 C CA . PRO A 1 100 ? 4.739 -11.498 -5.474 1.00 96.00 100 PRO A CA 1
ATOM 772 C C . PRO A 1 100 ? 4.052 -11.559 -6.845 1.00 96.00 100 PRO A C 1
ATOM 774 O O . PRO A 1 100 ? 4.038 -10.591 -7.605 1.00 96.00 100 PRO A O 1
ATOM 777 N N . SER A 1 101 ? 3.443 -12.704 -7.158 1.00 95.50 101 SER A N 1
ATOM 778 C CA . SER A 1 101 ? 2.632 -12.840 -8.369 1.00 95.50 101 SER A CA 1
ATOM 779 C C . SER A 1 101 ? 1.370 -11.973 -8.291 1.00 95.50 101 SER A C 1
ATOM 781 O O . SER A 1 101 ? 0.863 -11.682 -7.205 1.00 95.50 101 SER A O 1
ATOM 783 N N . ALA A 1 102 ? 0.794 -11.629 -9.448 1.00 92.81 102 ALA A N 1
ATOM 784 C CA . ALA A 1 102 ? -0.479 -10.905 -9.509 1.00 92.81 102 ALA A CA 1
ATOM 785 C C . ALA A 1 102 ? -1.606 -11.639 -8.753 1.00 92.81 102 ALA A C 1
ATOM 787 O O . ALA A 1 102 ? -2.391 -11.005 -8.052 1.00 92.81 102 ALA A O 1
ATOM 788 N N . GLN A 1 103 ? -1.633 -12.976 -8.823 1.00 94.19 103 GLN A N 1
ATOM 789 C CA . GLN A 1 103 ? -2.569 -13.809 -8.063 1.00 94.19 103 GLN A CA 1
ATOM 790 C C . GLN A 1 103 ? -2.384 -13.643 -6.547 1.00 94.19 103 GLN A C 1
ATOM 792 O O . GLN A 1 103 ? -3.368 -13.509 -5.821 1.00 94.19 103 GLN A O 1
ATOM 797 N N . ARG A 1 104 ? -1.136 -13.604 -6.051 1.00 96.00 104 ARG A N 1
ATOM 798 C CA . ARG A 1 104 ? -0.851 -13.393 -4.622 1.00 96.00 104 ARG A CA 1
ATOM 799 C C . ARG A 1 104 ? -1.264 -11.991 -4.171 1.00 96.00 104 ARG A C 1
ATOM 801 O O . ARG A 1 104 ? -1.845 -11.860 -3.096 1.00 96.00 104 ARG A O 1
ATOM 808 N N . CYS A 1 105 ? -1.037 -10.968 -4.997 1.00 96.31 105 CYS A N 1
ATOM 809 C CA . CYS A 1 105 ? -1.511 -9.605 -4.737 1.00 96.31 105 CYS A CA 1
ATOM 810 C C . CYS A 1 105 ? -3.044 -9.530 -4.695 1.00 96.31 105 CYS A C 1
ATOM 812 O O . CYS A 1 105 ? -3.605 -8.921 -3.786 1.00 96.31 105 CYS A O 1
ATOM 814 N N . PHE A 1 106 ? -3.731 -10.193 -5.629 1.00 94.69 106 PHE A N 1
ATOM 815 C CA . PHE A 1 106 ? -5.193 -10.261 -5.645 1.00 94.69 106 PHE A CA 1
ATOM 816 C C . PHE A 1 106 ? -5.745 -10.963 -4.397 1.00 94.69 106 PHE A C 1
ATOM 818 O O . PHE A 1 106 ? -6.673 -10.465 -3.758 1.00 94.69 106 PHE A O 1
ATOM 825 N N . ALA A 1 107 ? -5.135 -12.080 -3.994 1.00 96.50 107 ALA A N 1
ATOM 826 C CA . ALA A 1 107 ? -5.498 -12.791 -2.774 1.00 96.50 107 ALA A CA 1
ATOM 827 C C . ALA A 1 107 ? -5.301 -11.917 -1.520 1.00 96.50 107 ALA A C 1
ATOM 829 O O . ALA A 1 107 ? -6.183 -11.880 -0.662 1.00 96.50 107 ALA A O 1
ATOM 830 N N . ALA A 1 108 ? -4.189 -11.176 -1.432 1.00 97.75 108 ALA A N 1
ATOM 831 C CA . ALA A 1 108 ? -3.937 -10.243 -0.333 1.00 97.75 108 ALA A CA 1
ATOM 832 C C . ALA A 1 108 ? -4.967 -9.100 -0.311 1.00 97.75 108 ALA A C 1
ATOM 834 O O . ALA A 1 108 ? -5.481 -8.753 0.748 1.00 97.75 108 ALA A O 1
ATOM 835 N N . GLY A 1 109 ? -5.345 -8.572 -1.480 1.00 96.81 109 GLY A N 1
ATOM 836 C CA . GLY A 1 109 ? -6.421 -7.587 -1.602 1.00 96.81 109 GLY A CA 1
ATOM 837 C C . GLY A 1 109 ? -7.771 -8.121 -1.111 1.00 96.81 109 GLY A C 1
ATOM 838 O O . GLY A 1 109 ? -8.467 -7.433 -0.366 1.00 96.81 109 GLY A O 1
ATOM 839 N N . ARG A 1 110 ? -8.124 -9.372 -1.448 1.00 96.31 110 ARG A N 1
ATOM 840 C CA . ARG A 1 110 ? -9.335 -10.035 -0.927 1.00 96.31 110 ARG A CA 1
ATOM 841 C C . ARG A 1 110 ? -9.284 -10.231 0.585 1.00 96.31 110 ARG A C 1
ATOM 843 O O . ARG A 1 110 ? -10.311 -10.080 1.238 1.00 96.31 110 ARG A O 1
ATOM 850 N N . HIS A 1 111 ? -8.119 -10.574 1.132 1.00 98.06 111 HIS A N 1
ATOM 851 C CA . HIS A 1 111 ? -7.917 -10.653 2.578 1.00 98.06 111 HIS A CA 1
ATOM 852 C C . HIS A 1 111 ? -8.180 -9.301 3.245 1.00 98.06 111 HIS A C 1
ATOM 854 O O . HIS A 1 111 ? -9.060 -9.210 4.094 1.00 98.06 111 HIS A O 1
ATOM 860 N N . ILE A 1 112 ? -7.513 -8.238 2.787 1.00 98.12 112 ILE A N 1
ATOM 861 C CA . ILE A 1 112 ? -7.705 -6.877 3.311 1.00 98.12 112 ILE A CA 1
ATOM 862 C C . ILE A 1 112 ? -9.178 -6.456 3.216 1.00 98.12 112 ILE A C 1
ATOM 864 O O . ILE A 1 112 ? -9.728 -5.933 4.181 1.00 98.12 112 ILE A O 1
ATOM 868 N N . ALA A 1 113 ? -9.842 -6.726 2.088 1.00 97.31 113 ALA A N 1
ATOM 869 C CA . ALA A 1 113 ? -11.254 -6.402 1.904 1.00 97.31 113 ALA A CA 1
ATOM 870 C C . ALA A 1 113 ? -12.168 -7.109 2.918 1.00 97.31 113 ALA A C 1
ATOM 872 O O . ALA A 1 113 ? -13.106 -6.486 3.409 1.00 97.31 113 ALA A O 1
ATOM 873 N N . ARG A 1 114 ? -11.889 -8.375 3.265 1.00 97.88 114 ARG A N 1
ATOM 874 C CA . ARG A 1 114 ? -12.628 -9.103 4.313 1.00 97.88 114 ARG A CA 1
ATOM 875 C C . ARG A 1 114 ? -12.420 -8.467 5.684 1.00 97.88 114 ARG A C 1
ATOM 877 O O . ARG A 1 114 ? -13.401 -8.149 6.341 1.00 97.88 114 ARG A O 1
ATOM 884 N N . VAL A 1 115 ? -11.168 -8.186 6.063 1.00 98.31 115 VAL A N 1
ATOM 885 C CA . VAL A 1 115 ? -10.860 -7.529 7.349 1.00 98.31 115 VAL A CA 1
ATOM 886 C C . VAL A 1 115 ? -11.576 -6.182 7.471 1.00 98.31 115 VAL A C 1
ATOM 888 O O . VAL A 1 115 ? -12.115 -5.854 8.525 1.00 98.31 115 VAL A O 1
ATOM 891 N N . VAL A 1 116 ? -11.612 -5.400 6.388 1.00 97.94 116 VAL A N 1
ATOM 892 C CA . VAL A 1 116 ? -12.342 -4.127 6.349 1.00 97.94 116 VAL A CA 1
ATOM 893 C C . VAL A 1 116 ? -13.853 -4.335 6.467 1.00 97.94 116 VAL A C 1
ATOM 895 O O . VAL A 1 116 ? -14.491 -3.594 7.207 1.00 97.94 116 VAL A O 1
ATOM 898 N N . ALA A 1 117 ? -14.423 -5.306 5.749 1.00 97.50 117 ALA A N 1
ATOM 899 C CA . ALA A 1 117 ? -15.863 -5.561 5.742 1.00 97.50 117 ALA A CA 1
ATOM 900 C C . ALA A 1 117 ? -16.389 -6.067 7.095 1.00 97.50 117 ALA A C 1
ATOM 902 O O . ALA A 1 117 ? -17.488 -5.689 7.498 1.00 97.50 117 ALA A O 1
ATOM 903 N N . ASP A 1 118 ? -15.597 -6.884 7.791 1.00 97.38 118 ASP A N 1
ATOM 904 C CA . ASP A 1 118 ? -15.944 -7.442 9.102 1.00 97.38 118 ASP A CA 1
ATOM 905 C C . ASP A 1 118 ? -15.616 -6.474 10.256 1.00 97.38 118 ASP A C 1
ATOM 907 O O . ASP A 1 118 ? -16.081 -6.642 11.386 1.00 97.38 118 ASP A O 1
ATOM 911 N N . GLY A 1 119 ? -14.799 -5.453 9.983 1.00 96.50 119 GLY A N 1
ATOM 912 C CA . GLY A 1 119 ? -14.372 -4.451 10.951 1.00 96.50 119 GLY A CA 1
ATOM 913 C C . GLY A 1 119 ? -15.357 -3.282 11.119 1.00 96.50 119 GLY A C 1
ATOM 914 O O . GLY A 1 119 ? -16.213 -3.030 10.273 1.00 96.50 119 GLY A O 1
ATOM 915 N N . PRO A 1 120 ? -15.218 -2.484 12.193 1.00 97.25 120 PRO A N 1
ATOM 916 C CA . PRO A 1 120 ? -16.091 -1.335 12.461 1.00 97.25 120 PRO A CA 1
ATOM 917 C C . PRO A 1 120 ? -15.708 -0.068 11.670 1.00 97.25 120 PRO A C 1
ATOM 919 O O . PRO A 1 120 ? -16.244 1.015 11.925 1.00 97.25 120 PRO A O 1
ATOM 922 N N . TRP A 1 121 ? -14.733 -0.157 10.762 1.00 97.00 121 TRP A N 1
ATOM 923 C CA . TRP A 1 121 ? -14.083 1.000 10.150 1.00 97.00 121 TRP A CA 1
ATOM 924 C C . TRP A 1 121 ? -14.709 1.384 8.810 1.00 97.00 121 TRP A C 1
ATOM 926 O O . TRP A 1 121 ? -15.113 0.542 8.015 1.00 97.00 121 TRP A O 1
ATOM 936 N N . LYS A 1 122 ? -14.717 2.686 8.513 1.00 97.06 122 LYS A N 1
ATOM 937 C CA . LYS A 1 122 ? -15.036 3.204 7.177 1.00 97.06 122 LYS A CA 1
ATOM 938 C C . LYS A 1 122 ? -13.734 3.477 6.441 1.00 97.06 122 LYS A C 1
ATOM 940 O O . LYS A 1 122 ? -13.040 4.438 6.763 1.00 97.06 122 LYS A O 1
ATOM 945 N N . VAL A 1 123 ? -13.408 2.622 5.478 1.00 97.75 123 VAL A N 1
ATOM 946 C CA . VAL A 1 123 ? -12.096 2.613 4.823 1.00 97.75 123 VAL A CA 1
ATOM 947 C C . VAL A 1 123 ? -12.232 2.980 3.350 1.00 97.75 123 VAL A C 1
ATOM 949 O O . VAL A 1 123 ? -13.094 2.457 2.648 1.00 97.75 123 VAL A O 1
ATOM 952 N N . ALA A 1 124 ? -11.350 3.861 2.882 1.00 96.06 124 ALA A N 1
ATOM 953 C CA . ALA A 1 124 ? -11.079 4.059 1.464 1.00 96.06 124 ALA A CA 1
ATOM 954 C C . ALA A 1 124 ? -9.750 3.376 1.119 1.00 96.06 124 ALA A C 1
ATOM 956 O O . ALA A 1 124 ? -8.780 3.502 1.867 1.00 96.06 124 ALA A O 1
ATOM 957 N N . VAL A 1 125 ? -9.702 2.660 -0.005 1.00 95.62 125 VAL A N 1
ATOM 958 C CA . VAL A 1 125 ? -8.487 1.993 -0.490 1.00 95.62 125 VAL A CA 1
ATOM 959 C C . VAL A 1 125 ? -7.917 2.794 -1.652 1.00 95.62 125 VAL A C 1
ATOM 961 O O . VAL A 1 125 ? -8.627 3.089 -2.611 1.00 95.62 125 VAL A O 1
ATOM 964 N N . ILE A 1 126 ? -6.631 3.129 -1.569 1.00 95.62 126 ILE A N 1
ATOM 965 C CA . ILE A 1 126 ? -5.893 3.811 -2.631 1.00 95.62 126 ILE A CA 1
ATOM 966 C C . ILE A 1 126 ? -4.781 2.866 -3.083 1.00 95.62 126 ILE A C 1
ATOM 968 O O . ILE A 1 126 ? -3.845 2.607 -2.331 1.00 95.62 126 ILE A O 1
ATOM 972 N N . ALA A 1 127 ? -4.896 2.341 -4.302 1.00 93.62 127 ALA A N 1
ATOM 973 C CA . ALA A 1 127 ? -3.827 1.591 -4.953 1.00 93.62 127 ALA A CA 1
ATOM 974 C C . ALA A 1 127 ? -3.016 2.552 -5.829 1.00 93.62 127 ALA A C 1
ATOM 976 O O . ALA A 1 127 ? -3.590 3.278 -6.642 1.00 93.62 127 ALA A O 1
ATOM 977 N N . THR A 1 128 ? -1.699 2.588 -5.637 1.00 92.19 128 THR A N 1
ATOM 978 C CA . THR A 1 128 ? -0.808 3.568 -6.272 1.00 92.19 128 THR A CA 1
ATOM 979 C C . THR A 1 128 ? 0.181 2.882 -7.216 1.00 92.19 128 THR A C 1
ATOM 981 O O . THR A 1 128 ? 0.492 1.701 -7.059 1.00 92.19 128 THR A O 1
ATOM 984 N N . GLY A 1 129 ? 0.658 3.624 -8.220 1.00 89.12 129 GLY A N 1
ATOM 985 C CA . GLY A 1 129 ? 1.604 3.144 -9.230 1.00 89.12 129 GLY A CA 1
ATOM 986 C C . GLY A 1 129 ? 0.986 2.879 -10.608 1.00 89.12 129 GLY A C 1
ATOM 987 O O . GLY A 1 129 ? -0.229 2.919 -10.796 1.00 89.12 129 GLY A O 1
ATOM 988 N N . GLY A 1 130 ? 1.857 2.609 -11.583 1.00 87.56 130 GLY A N 1
ATOM 989 C CA . GLY A 1 130 ? 1.477 2.370 -12.978 1.00 87.56 130 GLY A CA 1
ATOM 990 C C . GLY A 1 130 ? 1.216 3.651 -13.791 1.00 87.56 130 GLY A C 1
ATOM 991 O O . GLY A 1 130 ? 1.558 4.749 -13.365 1.00 87.56 130 GLY A O 1
ATOM 992 N N . LEU A 1 131 ? 0.624 3.555 -14.988 1.00 90.12 131 LEU A N 1
ATOM 993 C CA . LEU A 1 131 ? 0.398 2.317 -15.754 1.00 90.12 131 LEU A CA 1
ATOM 994 C C . LEU A 1 131 ? 1.665 1.981 -16.559 1.00 90.12 131 LEU A C 1
ATOM 996 O O . LEU A 1 131 ? 2.729 1.833 -15.957 1.00 90.12 131 LEU A O 1
ATOM 1000 N N . SER A 1 132 ? 1.598 1.849 -17.882 1.00 92.06 132 SER A N 1
ATOM 1001 C CA . SER A 1 132 ? 2.775 1.546 -18.693 1.00 92.06 132 SER A CA 1
ATOM 1002 C C . SER A 1 132 ? 3.829 2.661 -18.644 1.00 92.06 132 SER A C 1
ATOM 1004 O O . SER A 1 132 ? 3.651 3.774 -19.136 1.00 92.06 132 SER A O 1
ATOM 1006 N N . HIS A 1 133 ? 4.971 2.331 -18.053 1.00 90.94 133 HIS A N 1
ATOM 1007 C CA . HIS A 1 133 ? 6.202 3.106 -18.121 1.00 90.94 133 HIS A CA 1
ATOM 1008 C C . HIS A 1 133 ? 7.380 2.138 -17.986 1.00 90.94 133 HIS A C 1
ATOM 1010 O O . HIS A 1 133 ? 7.264 1.085 -17.358 1.00 90.94 133 HIS A O 1
ATOM 1016 N N . PHE A 1 134 ? 8.506 2.469 -18.613 1.00 88.31 134 PHE A N 1
ATOM 1017 C CA . PHE A 1 134 ? 9.648 1.563 -18.733 1.00 88.31 134 PHE A CA 1
ATOM 1018 C C . PHE A 1 134 ? 10.886 2.208 -18.099 1.00 88.31 134 PHE A C 1
ATOM 1020 O O . PHE A 1 134 ? 11.585 2.956 -18.783 1.00 88.31 134 PHE A O 1
ATOM 1027 N N . PRO A 1 135 ? 11.129 1.979 -16.792 1.00 79.31 135 PRO A N 1
ATOM 1028 C CA . PRO A 1 135 ? 12.284 2.521 -16.078 1.00 79.31 135 PRO A CA 1
ATOM 1029 C C . PRO A 1 135 ? 13.579 1.771 -16.437 1.00 79.31 135 PRO A C 1
ATOM 1031 O O . PRO A 1 135 ? 13.589 0.917 -17.321 1.00 79.31 135 PRO A O 1
ATOM 1034 N N . GLU A 1 136 ? 14.676 2.097 -15.750 1.00 68.75 136 GLU A N 1
ATOM 1035 C CA . GLU A 1 136 ? 16.080 1.756 -16.056 1.00 68.75 136 GLU A CA 1
ATOM 1036 C C . GLU A 1 136 ? 16.363 0.317 -16.527 1.00 68.75 136 GLU A C 1
ATOM 1038 O O . GLU A 1 136 ? 17.246 0.109 -17.352 1.00 68.75 136 GLU A O 1
ATOM 1043 N N . LEU A 1 137 ? 15.591 -0.685 -16.102 1.00 70.81 137 LEU A N 1
ATOM 1044 C CA . LEU A 1 137 ? 15.726 -2.071 -16.579 1.00 70.81 137 LEU A CA 1
ATOM 1045 C C . LEU A 1 137 ? 15.244 -2.282 -18.032 1.00 70.81 137 LEU A C 1
ATOM 1047 O O . LEU A 1 137 ? 15.319 -3.383 -18.571 1.00 70.81 137 LEU A O 1
ATOM 1051 N N . SER A 1 138 ? 14.717 -1.243 -18.678 1.00 79.44 138 SER A N 1
ATOM 1052 C CA . SER A 1 138 ? 14.182 -1.242 -20.041 1.00 79.44 138 SER A CA 1
ATOM 1053 C C . SER A 1 138 ? 14.581 0.032 -20.794 1.00 79.44 138 SER A C 1
ATOM 1055 O O . SER A 1 138 ? 13.747 0.646 -21.456 1.00 79.44 138 SER A O 1
ATOM 1057 N N . LEU A 1 139 ? 15.867 0.417 -20.725 1.00 83.50 139 LEU A N 1
ATOM 1058 C CA . LEU A 1 139 ? 16.414 1.664 -21.297 1.00 83.50 139 LEU A CA 1
ATOM 1059 C C . LEU A 1 139 ? 15.923 1.988 -22.716 1.00 83.50 139 LEU A C 1
ATOM 1061 O O . LEU A 1 139 ? 15.555 3.124 -22.995 1.00 83.50 139 LEU A O 1
ATOM 1065 N N . ALA A 1 140 ? 15.855 0.990 -23.602 1.00 88.81 140 ALA A N 1
ATOM 1066 C CA . ALA A 1 140 ? 15.408 1.168 -24.989 1.00 88.81 140 ALA A CA 1
ATOM 1067 C C . ALA A 1 140 ? 13.951 1.658 -25.130 1.00 88.81 140 ALA A C 1
ATOM 1069 O O . ALA A 1 140 ? 13.537 2.075 -26.211 1.00 88.81 140 ALA A O 1
ATOM 1070 N N . ARG A 1 141 ? 13.164 1.574 -24.054 1.00 87.56 141 ARG A N 1
ATOM 1071 C CA . ARG A 1 141 ? 11.750 1.947 -23.999 1.00 87.56 141 ARG A CA 1
ATOM 1072 C C . ARG A 1 141 ? 11.473 3.131 -23.074 1.00 87.56 141 ARG A C 1
ATOM 1074 O O . ARG A 1 141 ? 10.312 3.506 -22.928 1.00 87.56 141 ARG A O 1
ATOM 1081 N N . VAL A 1 142 ? 12.495 3.730 -22.460 1.00 89.94 142 VAL A N 1
ATOM 1082 C CA . VAL A 1 142 ? 12.327 4.928 -21.624 1.00 89.94 142 VAL A CA 1
ATOM 1083 C C . VAL A 1 142 ? 11.618 6.025 -22.428 1.00 89.94 142 VAL A C 1
ATOM 1085 O O . VAL A 1 142 ? 11.924 6.254 -23.597 1.00 89.94 142 VAL A O 1
ATOM 1088 N N . GLY A 1 143 ? 10.630 6.676 -21.808 1.00 87.44 143 GLY A N 1
ATOM 1089 C CA . GLY A 1 143 ? 9.782 7.690 -22.447 1.00 87.44 143 GLY A CA 1
ATOM 1090 C C . GLY A 1 143 ? 8.631 7.133 -23.294 1.00 87.44 143 GLY A C 1
ATOM 1091 O O . GLY A 1 143 ? 7.810 7.909 -23.777 1.00 87.44 143 GLY A O 1
ATOM 1092 N N . GLN A 1 144 ? 8.533 5.811 -23.462 1.00 91.31 144 GLN A N 1
ATOM 1093 C CA . GLN A 1 144 ? 7.402 5.171 -24.134 1.00 91.31 144 GLN A CA 1
ATOM 1094 C C . GLN A 1 144 ? 6.302 4.794 -23.140 1.00 91.31 144 GLN A C 1
ATOM 1096 O O . GLN A 1 144 ? 6.564 4.476 -21.979 1.00 91.31 144 GLN A O 1
ATOM 1101 N N . SER A 1 145 ? 5.076 4.738 -23.651 1.00 93.25 145 SER A N 1
ATOM 1102 C CA . SER A 1 145 ? 3.917 4.134 -23.000 1.00 93.25 145 SER A CA 1
ATOM 1103 C C . SER A 1 145 ? 3.234 3.156 -23.960 1.00 93.25 145 SER A C 1
ATOM 1105 O O . SER A 1 145 ? 3.442 3.194 -25.175 1.00 93.25 145 SER A O 1
ATOM 1107 N N . ASP A 1 146 ? 2.420 2.263 -23.410 1.00 94.94 146 ASP A N 1
ATOM 1108 C CA . ASP A 1 146 ? 1.533 1.344 -24.120 1.00 94.94 146 ASP A CA 1
ATOM 1109 C C . ASP A 1 146 ? 0.066 1.593 -23.707 1.00 94.94 146 ASP A C 1
ATOM 1111 O O . ASP A 1 146 ? -0.509 0.866 -22.889 1.00 94.94 146 ASP A O 1
ATOM 1115 N N . PRO A 1 147 ? -0.591 2.614 -24.291 1.00 95.50 147 PRO A N 1
ATOM 1116 C CA . PRO A 1 147 ? -1.964 2.962 -23.932 1.00 95.50 147 PRO A CA 1
ATOM 1117 C C . PRO A 1 147 ? -2.992 1.874 -24.276 1.00 95.50 147 PRO A C 1
ATOM 1119 O O . PRO A 1 147 ? -4.103 1.879 -23.740 1.00 95.50 147 PRO A O 1
ATOM 1122 N N . LEU A 1 148 ? -2.674 0.969 -25.210 1.00 96.31 148 LEU A N 1
ATOM 1123 C CA . LEU A 1 148 ? -3.566 -0.133 -25.575 1.00 96.31 148 LEU A CA 1
ATOM 1124 C C . LEU A 1 148 ? -3.571 -1.196 -24.481 1.00 96.31 148 LEU A C 1
ATOM 1126 O O . LEU A 1 148 ? -4.647 -1.643 -24.072 1.00 96.31 148 LEU A O 1
ATOM 1130 N N . PHE A 1 149 ? -2.388 -1.558 -23.985 1.00 94.50 149 PHE A N 1
ATOM 1131 C CA . PHE A 1 149 ? -2.249 -2.414 -22.817 1.00 94.50 149 PHE A CA 1
ATOM 1132 C C . PHE A 1 149 ? -2.929 -1.794 -21.590 1.00 94.50 149 PHE A C 1
ATOM 1134 O O . PHE A 1 149 ? -3.759 -2.449 -20.961 1.00 94.50 149 PHE A O 1
ATOM 1141 N N . ASP A 1 150 ? -2.676 -0.513 -21.319 1.00 95.50 150 ASP A N 1
ATOM 1142 C CA . ASP A 1 150 ? -3.240 0.208 -20.172 1.00 95.50 150 ASP A CA 1
ATOM 1143 C C . ASP A 1 150 ? -4.771 0.159 -20.148 1.00 95.50 150 ASP A C 1
ATOM 1145 O O . ASP A 1 150 ? -5.384 -0.265 -19.166 1.00 95.50 150 ASP A O 1
ATOM 1149 N N . ARG A 1 151 ? -5.410 0.514 -21.270 1.00 95.44 151 ARG A N 1
ATOM 1150 C CA . ARG A 1 151 ? -6.874 0.467 -21.405 1.00 95.44 151 ARG A CA 1
ATOM 1151 C C . ARG A 1 151 ? -7.424 -0.943 -21.238 1.00 95.44 151 ARG A C 1
ATOM 1153 O O . ARG A 1 151 ? -8.526 -1.108 -20.719 1.00 95.44 151 ARG A O 1
ATOM 1160 N N . ARG A 1 152 ? -6.694 -1.960 -21.702 1.00 93.88 152 ARG A N 1
ATOM 1161 C CA . ARG A 1 152 ? -7.100 -3.359 -21.539 1.00 93.88 152 ARG A CA 1
ATOM 1162 C C . ARG A 1 152 ? -7.067 -3.769 -20.069 1.00 93.88 152 ARG A C 1
ATOM 1164 O O . ARG A 1 152 ? -8.028 -4.377 -19.612 1.00 93.88 152 ARG A O 1
ATOM 1171 N N . VAL A 1 153 ? -6.003 -3.427 -19.344 1.00 91.56 153 VAL A N 1
ATOM 1172 C CA . VAL A 1 153 ? -5.872 -3.729 -17.910 1.00 91.56 153 VAL A CA 1
ATOM 1173 C C . VAL A 1 153 ? -6.980 -3.049 -17.108 1.00 91.56 153 VAL A C 1
ATOM 1175 O O . VAL A 1 153 ? -7.661 -3.724 -16.340 1.00 91.56 153 VAL A O 1
ATOM 1178 N N . VAL A 1 154 ? -7.228 -1.757 -17.345 1.00 92.81 154 VAL A N 1
ATOM 1179 C CA . V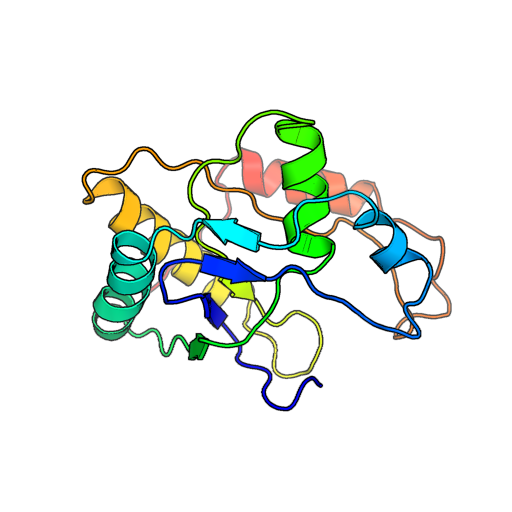AL A 1 154 ? -8.298 -1.011 -16.659 1.00 92.81 154 VAL A CA 1
ATOM 1180 C C . VAL A 1 154 ? -9.665 -1.653 -16.903 1.00 92.81 154 VAL A C 1
ATOM 1182 O O . VAL A 1 154 ? -10.379 -1.935 -15.946 1.00 92.81 154 VAL A O 1
ATOM 1185 N N . LYS A 1 155 ? -9.997 -1.999 -18.154 1.00 93.31 155 LYS A N 1
ATOM 1186 C CA . LYS A 1 155 ? -11.268 -2.675 -18.473 1.00 93.31 155 LYS A CA 1
ATOM 1187 C C . LYS A 1 155 ? -11.433 -4.021 -17.767 1.00 93.31 155 LYS A C 1
ATOM 1189 O O . LYS A 1 155 ? -12.538 -4.365 -17.361 1.00 93.31 155 LYS A O 1
ATOM 1194 N N . LEU A 1 156 ? -10.355 -4.798 -17.635 1.00 90.25 156 LEU A N 1
ATOM 1195 C CA . LEU A 1 156 ? -10.396 -6.076 -16.916 1.00 90.25 156 LEU A CA 1
ATOM 1196 C C . LEU A 1 156 ? -10.651 -5.871 -15.417 1.00 90.25 156 LEU A C 1
ATOM 1198 O O . LEU A 1 156 ? -11.409 -6.638 -14.824 1.00 90.25 156 LEU A O 1
ATOM 1202 N N . MET A 1 157 ? -10.056 -4.832 -14.823 1.00 88.38 157 MET A N 1
ATOM 1203 C CA . MET A 1 157 ? -10.293 -4.461 -13.426 1.00 88.38 157 MET A CA 1
ATOM 1204 C C . MET A 1 157 ? -11.732 -3.968 -13.202 1.00 88.38 157 MET A C 1
ATOM 1206 O O . MET A 1 157 ? -12.381 -4.416 -12.261 1.00 88.38 157 MET A O 1
ATOM 1210 N N . GLU A 1 158 ? -12.255 -3.106 -14.080 1.00 88.94 158 GLU A N 1
ATOM 1211 C CA . GLU A 1 158 ? -13.629 -2.573 -14.009 1.00 88.94 158 GLU A CA 1
ATOM 1212 C C . GLU A 1 158 ? -14.696 -3.665 -14.115 1.00 88.94 158 GLU A C 1
ATOM 1214 O O . GLU A 1 158 ? -15.702 -3.629 -13.410 1.00 88.94 158 GLU A O 1
ATOM 1219 N N . ALA A 1 159 ? -14.476 -4.656 -14.981 1.00 88.06 159 ALA A N 1
ATOM 1220 C CA . ALA A 1 159 ? -15.418 -5.749 -15.188 1.00 88.06 159 ALA A CA 1
ATOM 1221 C C . ALA A 1 159 ? -15.441 -6.771 -14.037 1.00 88.06 159 ALA A C 1
ATOM 1223 O O . ALA A 1 159 ? -16.187 -7.744 -14.121 1.00 88.06 159 ALA A O 1
ATOM 1224 N N . ALA A 1 160 ? -14.588 -6.611 -13.014 1.00 75.50 160 ALA A N 1
ATOM 1225 C CA . ALA A 1 160 ? -14.282 -7.651 -12.030 1.00 75.50 160 ALA A CA 1
ATOM 1226 C C . ALA A 1 160 ? -13.922 -9.006 -12.683 1.00 75.50 160 ALA A C 1
ATOM 1228 O O . ALA A 1 160 ? -14.038 -10.055 -12.058 1.00 75.50 160 ALA A O 1
ATOM 1229 N N . ALA A 1 161 ? -13.441 -8.986 -13.933 1.00 61.91 161 ALA A N 1
ATOM 1230 C CA . ALA A 1 161 ? -13.176 -10.171 -14.752 1.00 61.91 161 ALA A CA 1
ATOM 1231 C C . ALA A 1 161 ? -11.838 -10.852 -14.407 1.00 61.91 161 ALA A C 1
ATOM 1233 O O . ALA A 1 161 ? -11.328 -11.676 -15.165 1.00 61.91 161 ALA A O 1
ATOM 1234 N N . LEU A 1 162 ? -11.241 -10.480 -13.274 1.00 61.53 162 LEU A N 1
ATOM 1235 C CA . LEU A 1 162 ? -10.069 -11.130 -12.705 1.00 61.53 162 LEU A CA 1
ATOM 1236 C C . LEU A 1 162 ? -10.546 -12.297 -11.834 1.00 61.53 162 LEU A C 1
ATOM 1238 O O . LEU A 1 162 ? -10.476 -12.245 -10.607 1.00 61.53 162 LEU A O 1
ATOM 1242 N N . GLU A 1 163 ? -11.064 -13.343 -12.475 1.00 57.78 163 GLU A N 1
ATOM 1243 C CA . GLU A 1 163 ? -11.329 -14.610 -11.803 1.00 57.78 163 GLU A CA 1
ATOM 1244 C C . GLU A 1 163 ? -10.000 -15.332 -11.592 1.00 57.78 163 GLU A C 1
ATOM 1246 O O . GLU A 1 163 ? -9.389 -15.870 -12.514 1.00 57.78 163 GLU A O 1
ATOM 1251 N N . TRP A 1 164 ? -9.526 -15.300 -10.351 1.00 61.69 164 TRP A N 1
ATOM 1252 C CA . TRP A 1 164 ? -8.453 -16.166 -9.894 1.00 61.69 164 TRP A CA 1
ATOM 1253 C C . TRP A 1 164 ? -9.070 -17.136 -8.899 1.00 61.69 164 TRP A C 1
ATOM 1255 O O . TRP A 1 164 ? -9.456 -16.720 -7.801 1.00 61.69 164 TRP A O 1
ATOM 1265 N N . ASP A 1 165 ? -9.169 -18.410 -9.284 1.00 47.88 165 ASP A N 1
ATOM 1266 C CA . ASP A 1 165 ? -9.476 -19.492 -8.352 1.00 47.88 165 ASP A CA 1
ATOM 1267 C C . ASP A 1 165 ? -8.355 -19.538 -7.310 1.00 47.88 165 ASP A C 1
ATOM 1269 O O . ASP A 1 165 ? -7.238 -20.003 -7.545 1.00 47.88 165 ASP A O 1
ATOM 1273 N N . VAL A 1 166 ? -8.635 -18.946 -6.155 1.00 44.84 166 VAL A N 1
ATOM 1274 C CA . VAL A 1 166 ? -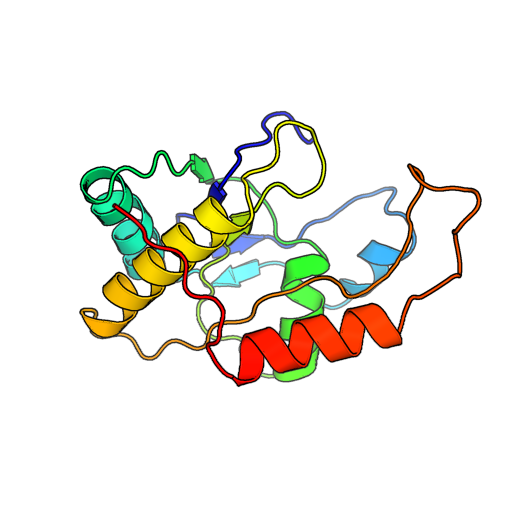7.855 -19.132 -4.936 1.00 44.84 166 VAL A CA 1
ATOM 1275 C C . VAL A 1 166 ? -8.423 -20.378 -4.274 1.00 44.84 166 VAL A C 1
ATOM 1277 O O . VAL A 1 166 ? -9.403 -20.287 -3.533 1.00 44.84 166 VAL A O 1
ATOM 1280 N N . ALA A 1 167 ? -7.855 -21.526 -4.645 1.00 34.94 167 ALA A N 1
ATOM 1281 C CA . ALA A 1 167 ? -7.985 -22.770 -3.896 1.00 34.94 167 ALA A CA 1
ATOM 1282 C C . ALA A 1 167 ? -7.207 -22.681 -2.576 1.00 34.94 167 ALA A C 1
ATOM 1284 O O . ALA A 1 167 ? -6.136 -22.026 -2.571 1.00 34.94 167 ALA A O 1
#

Secondary structure (DSSP, 8-state):
--S---SEEEE-SSEEEBP--TT--TTGGGGTTS-SEEEB-HHHHHHHHHHHHHTT---EEESSPPB-HHHHHHHHHHHTTSPPPPB--EEE--SSSSPPPHHHHHHHHHHHHHHHHHSS----------SS---GGGGGGTT---HHHHHHHHHHHHTT-------

Sequence (167 aa):
SFDAVPALCGRVGRSVKRMVQDDAIEFDRALDGLPERYPVHEDLANAILEQGMHAAFDFAASWSAPLDHAFLSPVSTLYGDRPVPPLVPFWVNCFVAPQPSAQRCFAAGRHIARVVADGPWKVAVIATGGLSHFPELSLARVGQSDPLFDRRVVKLMEAAALEWDVA

Radius of gyration: 17.01 Å; chains: 1; bounding box: 36×44×42 Å